Protein AF-A0A7R9R450-F1 (afdb_monomer)

Foldseek 3Di:
DDPFWFDDPPDPVNRVVRRLVSCVVVVPQAQEDEDEPVQPDPVNVVSHDPNYHYHYDDDDDDDDD

pLDDT: mean 88.86, std 8.76, range [59.69, 96.88]

Mean predicted aligned error: 4.93 Å

Radius of gyration: 13.5 Å; Cα contacts (8 Å, |Δi|>4): 60; chains: 1; bounding box: 42×30×28 Å

Solvent-accessible surface area (backbone atoms only — not comparable to full-atom values): 4235 Å² total; per-residue (Å²): 139,81,91,59,70,47,78,54,98,83,37,69,68,56,7,50,52,44,18,55,49,47,32,55,76,73,64,60,83,63,62,64,48,73,34,47,71,92,57,66,41,78,75,52,57,69,77,51,60,94,80,34,46,78,43,77,49,76,87,76,88,78,77,86,131

Structure (mmCIF, N/CA/C/O backbone):
data_AF-A0A7R9R450-F1
#
_entry.id   AF-A0A7R9R450-F1
#
loop_
_atom_site.group_PDB
_atom_site.id
_atom_site.type_symbol
_atom_site.label_atom_id
_atom_site.label_alt_id
_atom_site.label_comp_id
_atom_site.label_asym_id
_atom_site.label_entity_id
_atom_site.label_seq_id
_atom_site.pdbx_PDB_ins_code
_atom_site.Cartn_x
_atom_site.Cartn_y
_atom_site.Cartn_z
_atom_site.occupancy
_atom_site.B_iso_or_equiv
_atom_site.auth_seq_id
_atom_site.auth_comp_id
_atom_site.auth_asym_id
_atom_site.auth_atom_id
_atom_site.pdbx_PDB_model_num
ATOM 1 N N . MET A 1 1 ? -0.767 -17.723 -2.709 1.00 59.69 1 MET A N 1
ATOM 2 C CA . MET A 1 1 ? -1.942 -17.112 -3.370 1.00 59.69 1 MET A CA 1
ATOM 3 C C . MET A 1 1 ? -1.814 -15.603 -3.198 1.00 59.69 1 MET A C 1
ATOM 5 O O . MET A 1 1 ? -1.570 -15.184 -2.075 1.00 59.69 1 MET A O 1
ATOM 9 N N . HIS A 1 2 ? -1.865 -14.811 -4.273 1.00 71.62 2 HIS A N 1
ATOM 10 C CA . HIS A 1 2 ? -1.679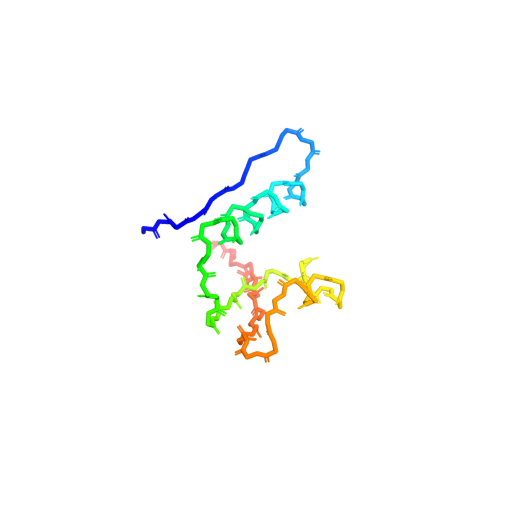 -13.351 -4.214 1.00 71.62 2 HIS A CA 1
ATOM 11 C C . HIS A 1 2 ? -3.015 -12.650 -4.487 1.00 71.62 2 HIS A C 1
ATOM 13 O O . HIS A 1 2 ? -3.714 -13.046 -5.414 1.00 71.62 2 HIS A O 1
ATOM 19 N N . VAL A 1 3 ? -3.361 -11.636 -3.688 1.00 77.62 3 VAL A N 1
ATOM 20 C CA . VAL A 1 3 ? -4.636 -10.886 -3.794 1.00 77.62 3 VAL A CA 1
ATOM 21 C C . VAL A 1 3 ? -4.471 -9.579 -4.589 1.00 77.62 3 VAL A C 1
ATOM 23 O O . VAL A 1 3 ? -5.440 -9.020 -5.084 1.00 77.62 3 VAL A O 1
ATOM 26 N N . GLY A 1 4 ? -3.233 -9.121 -4.782 1.00 85.94 4 GLY A N 1
ATOM 27 C CA . GLY A 1 4 ? -2.901 -7.978 -5.625 1.00 85.94 4 GLY A CA 1
ATOM 28 C C . GLY A 1 4 ? -1.418 -7.977 -5.985 1.00 85.94 4 GLY A C 1
ATOM 29 O O . GLY A 1 4 ? -0.595 -8.536 -5.257 1.00 85.94 4 GLY A O 1
ATOM 30 N N . PHE A 1 5 ? -1.078 -7.368 -7.118 1.00 92.38 5 PHE A N 1
ATOM 31 C CA . PHE A 1 5 ? 0.302 -7.178 -7.556 1.00 92.38 5 PHE A CA 1
ATOM 32 C C . PHE A 1 5 ? 0.443 -5.846 -8.293 1.00 92.38 5 PHE A C 1
ATOM 34 O O . PHE A 1 5 ? -0.533 -5.273 -8.775 1.00 92.38 5 PHE A O 1
ATOM 41 N N . GLY A 1 6 ? 1.670 -5.347 -8.389 1.00 93.62 6 GLY A N 1
ATOM 42 C CA . GLY A 1 6 ? 1.974 -4.134 -9.130 1.00 93.62 6 GLY A CA 1
ATOM 43 C C . GLY A 1 6 ? 3.246 -4.306 -9.937 1.00 93.62 6 GLY A C 1
ATOM 44 O O . GLY A 1 6 ? 4.195 -4.944 -9.492 1.00 93.62 6 GLY A O 1
ATOM 45 N N . TYR A 1 7 ? 3.253 -3.732 -11.136 1.00 95.38 7 TYR A N 1
ATOM 46 C CA . TYR A 1 7 ? 4.389 -3.765 -12.047 1.00 95.38 7 TYR A CA 1
ATOM 47 C C . TYR A 1 7 ? 4.711 -2.360 -12.554 1.00 95.38 7 TYR A C 1
ATOM 49 O O . TYR A 1 7 ? 3.826 -1.527 -12.805 1.00 95.38 7 TYR A O 1
ATOM 57 N N . SER A 1 8 ? 6.003 -2.093 -12.707 1.00 96.88 8 SER A N 1
ATOM 58 C CA . SER A 1 8 ? 6.495 -0.844 -13.260 1.00 96.88 8 SER A CA 1
ATOM 59 C C . SER A 1 8 ? 7.871 -1.019 -13.876 1.00 96.88 8 SER A C 1
ATOM 61 O O . SER A 1 8 ? 8.779 -1.529 -13.231 1.00 96.88 8 SER A O 1
ATOM 63 N N . ASN A 1 9 ? 8.036 -0.478 -15.082 1.00 96.25 9 ASN A N 1
ATOM 64 C CA . ASN A 1 9 ? 9.342 -0.289 -15.715 1.00 96.25 9 ASN A CA 1
ATOM 65 C C . ASN A 1 9 ? 10.054 0.988 -15.257 1.00 96.25 9 ASN A C 1
ATOM 67 O O . ASN A 1 9 ? 11.162 1.267 -15.699 1.00 96.25 9 ASN A O 1
ATOM 71 N N . ARG A 1 10 ? 9.413 1.794 -14.401 1.00 96.69 10 ARG A N 1
ATOM 72 C CA . ARG A 1 10 ? 9.950 3.076 -13.942 1.00 96.69 10 ARG A CA 1
ATOM 73 C C . ARG A 1 10 ? 10.662 2.946 -12.604 1.00 96.69 10 ARG A C 1
ATOM 75 O O . ARG A 1 10 ? 11.769 3.441 -12.448 1.00 96.69 10 ARG A O 1
ATOM 82 N N . SER A 1 11 ? 9.991 2.365 -11.612 1.00 94.75 11 SER A N 1
ATOM 83 C CA . SER A 1 11 ? 10.571 2.156 -10.283 1.00 94.75 11 SER A CA 1
ATOM 84 C C . SER A 1 11 ? 9.759 1.160 -9.469 1.00 94.75 11 SER A C 1
ATOM 86 O O . SER A 1 11 ? 8.540 1.065 -9.619 1.00 94.75 11 SER A O 1
ATOM 88 N N . GLU A 1 12 ? 10.421 0.511 -8.520 1.00 93.75 12 GLU A N 1
ATOM 89 C CA . GLU A 1 12 ? 9.786 -0.362 -7.533 1.00 93.75 12 GLU A CA 1
ATOM 90 C C . GLU A 1 12 ? 8.687 0.363 -6.735 1.00 93.75 12 GLU A C 1
ATOM 92 O O . GLU A 1 12 ? 7.609 -0.175 -6.511 1.00 93.75 12 GLU A O 1
ATOM 97 N N . LYS A 1 13 ? 8.893 1.645 -6.407 1.00 91.94 13 LYS A N 1
ATOM 98 C CA . LYS A 1 13 ? 7.904 2.463 -5.69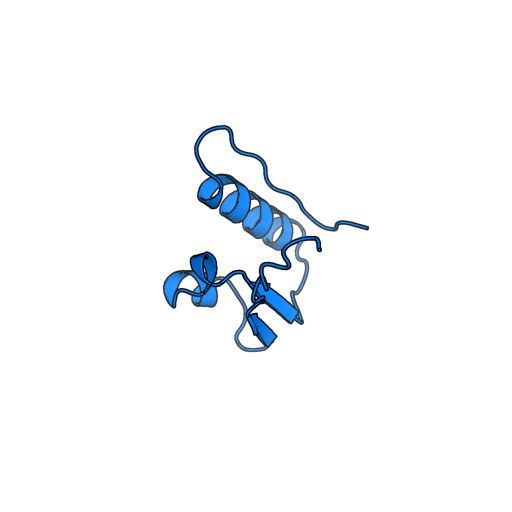1 1.00 91.94 13 LYS A CA 1
ATOM 99 C C . LYS A 1 13 ? 6.610 2.682 -6.479 1.00 91.94 13 LYS A C 1
ATOM 101 O O . LYS A 1 13 ? 5.529 2.740 -5.890 1.00 91.94 13 LYS A O 1
ATOM 106 N N . ASP A 1 14 ? 6.712 2.833 -7.797 1.00 95.44 14 ASP A N 1
ATOM 107 C CA . ASP A 1 14 ? 5.541 2.925 -8.674 1.00 95.44 14 ASP A CA 1
ATOM 108 C C . ASP A 1 14 ? 4.807 1.578 -8.739 1.00 95.44 14 ASP A C 1
ATOM 110 O O . ASP A 1 14 ? 3.582 1.542 -8.632 1.00 95.44 14 ASP A O 1
ATOM 114 N N . ALA A 1 15 ? 5.547 0.465 -8.807 1.00 96.12 15 ALA A N 1
ATOM 115 C CA . ALA A 1 15 ? 4.969 -0.875 -8.714 1.00 96.12 15 ALA A CA 1
ATOM 116 C C . ALA A 1 15 ? 4.235 -1.082 -7.374 1.00 96.12 15 ALA A C 1
ATOM 118 O O . ALA A 1 15 ? 3.065 -1.460 -7.373 1.00 96.12 15 ALA A O 1
ATOM 119 N N . PHE A 1 16 ? 4.862 -0.733 -6.247 1.00 93.81 16 PHE A N 1
ATOM 120 C CA . PHE A 1 16 ? 4.240 -0.753 -4.920 1.00 93.81 16 PHE A CA 1
ATOM 121 C C . PHE A 1 16 ? 2.947 0.072 -4.881 1.00 93.81 16 PHE A C 1
ATOM 123 O O . PHE A 1 16 ? 1.909 -0.414 -4.438 1.00 93.81 16 PHE A O 1
ATO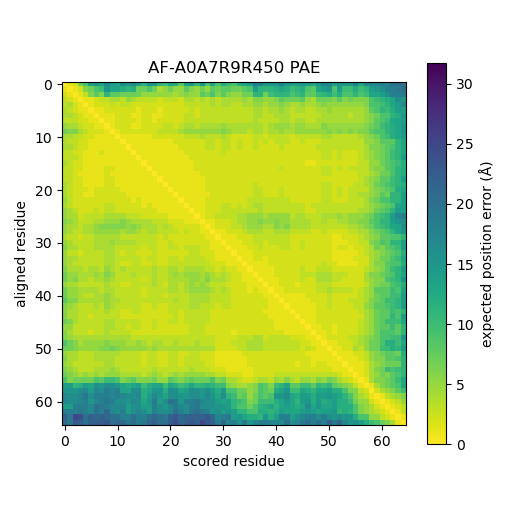M 130 N N . SER A 1 17 ? 2.983 1.303 -5.397 1.00 93.62 17 SER A N 1
ATOM 131 C CA . SER A 1 17 ? 1.817 2.196 -5.379 1.00 93.62 17 SER A CA 1
ATOM 132 C C . SER A 1 17 ? 0.645 1.624 -6.186 1.00 93.62 17 SER A C 1
ATOM 134 O O . SER A 1 17 ? -0.501 1.725 -5.753 1.00 93.62 17 SER A O 1
ATOM 136 N N . LYS A 1 18 ? 0.919 0.966 -7.322 1.00 95.88 18 LYS A N 1
ATOM 137 C CA . LYS A 1 18 ? -0.104 0.269 -8.118 1.00 95.88 18 LYS A CA 1
ATOM 138 C C . LYS A 1 18 ? -0.679 -0.947 -7.395 1.00 95.88 18 LYS A C 1
ATOM 140 O O . LYS A 1 18 ? -1.887 -1.149 -7.454 1.00 95.88 18 LYS A O 1
ATOM 145 N N . ALA A 1 19 ? 0.154 -1.716 -6.692 1.00 94.44 19 ALA A N 1
ATOM 146 C CA . ALA A 1 19 ? -0.306 -2.857 -5.903 1.00 94.44 19 ALA A CA 1
ATOM 147 C C . ALA A 1 19 ? -1.250 -2.417 -4.771 1.00 94.44 19 ALA A C 1
ATOM 149 O O . ALA A 1 19 ? -2.326 -2.986 -4.613 1.00 94.44 19 ALA A O 1
ATOM 150 N N . ILE A 1 20 ? -0.886 -1.368 -4.022 1.00 92.88 20 ILE A N 1
ATOM 151 C CA . ILE A 1 20 ? -1.741 -0.812 -2.960 1.00 92.88 20 ILE A CA 1
ATOM 152 C C . ILE A 1 20 ? -3.053 -0.279 -3.534 1.00 92.88 20 ILE A C 1
ATOM 154 O O . ILE A 1 20 ? -4.114 -0.574 -2.990 1.00 92.88 20 ILE A O 1
ATOM 158 N N . LYS A 1 21 ? -2.994 0.451 -4.655 1.00 93.94 21 LYS A N 1
ATOM 159 C CA . LYS A 1 21 ? -4.198 0.949 -5.323 1.00 93.94 21 LYS A CA 1
ATOM 160 C C . LYS A 1 21 ? -5.127 -0.195 -5.742 1.00 93.94 21 LYS A C 1
ATOM 162 O O . LYS A 1 21 ? -6.318 -0.123 -5.481 1.00 93.94 21 LYS A O 1
ATOM 167 N N . MET A 1 22 ? -4.584 -1.271 -6.312 1.00 94.56 22 MET A N 1
ATOM 168 C CA . MET A 1 22 ? -5.371 -2.451 -6.683 1.00 94.56 22 MET A CA 1
ATOM 169 C C . MET A 1 22 ? -6.101 -3.055 -5.474 1.00 94.56 22 MET A C 1
ATOM 171 O O . MET A 1 22 ? -7.280 -3.373 -5.574 1.00 94.56 22 MET A O 1
ATOM 175 N N . LEU A 1 23 ? -5.432 -3.180 -4.323 1.00 92.44 23 LEU A N 1
ATOM 176 C CA . LEU A 1 23 ? -6.065 -3.693 -3.101 1.00 92.44 23 LEU A CA 1
ATOM 177 C C . LEU A 1 23 ? -7.201 -2.783 -2.606 1.00 92.44 23 LEU A C 1
ATOM 179 O O . LEU A 1 23 ? -8.240 -3.288 -2.179 1.00 92.44 23 LEU A O 1
ATOM 183 N N . GLN A 1 24 ? -7.015 -1.462 -2.692 1.00 89.88 24 GLN A N 1
ATOM 184 C CA . GLN A 1 24 ? -8.034 -0.470 -2.332 1.00 89.88 24 GLN A CA 1
ATOM 185 C C . GLN A 1 24 ? -9.238 -0.519 -3.279 1.00 89.88 24 GLN A C 1
ATOM 187 O O . GLN A 1 24 ? -10.372 -0.545 -2.809 1.00 89.88 24 GLN A O 1
ATOM 192 N N . ASP A 1 25 ? -8.998 -0.599 -4.590 1.00 93.19 25 ASP A N 1
ATOM 193 C CA . ASP A 1 25 ? -10.046 -0.640 -5.617 1.00 93.19 25 ASP A CA 1
ATOM 194 C C . ASP A 1 25 ? -10.906 -1.917 -5.506 1.00 93.19 25 ASP A C 1
ATOM 196 O O . ASP A 1 25 ? -12.108 -1.880 -5.758 1.00 93.19 25 ASP A O 1
ATOM 200 N N . ILE A 1 26 ? -10.313 -3.042 -5.085 1.00 92.06 26 ILE A N 1
ATOM 201 C CA . ILE A 1 26 ? -11.031 -4.308 -4.832 1.00 92.06 26 ILE A CA 1
ATOM 202 C C . ILE A 1 26 ? -11.782 -4.275 -3.482 1.00 92.06 26 ILE A C 1
ATOM 204 O O . ILE A 1 26 ? -12.657 -5.104 -3.236 1.00 92.06 26 ILE A O 1
ATOM 208 N N . GLY A 1 27 ? -11.477 -3.317 -2.600 1.00 90.62 27 GLY A N 1
ATOM 209 C CA . GLY A 1 27 ? -12.107 -3.198 -1.283 1.00 90.62 27 GLY A CA 1
ATOM 210 C C . GLY A 1 27 ? -11.587 -4.209 -0.258 1.00 90.62 27 GLY A C 1
ATOM 211 O O . GLY A 1 27 ? -12.297 -4.572 0.680 1.00 90.62 27 GLY A O 1
ATOM 212 N N . VAL A 1 28 ? -10.351 -4.690 -0.421 1.00 88.94 28 VAL A N 1
ATOM 213 C CA . VAL A 1 28 ? -9.741 -5.628 0.529 1.00 88.94 28 VAL A CA 1
ATOM 214 C C . VAL A 1 28 ? -9.307 -4.873 1.784 1.00 88.94 28 VAL A C 1
ATOM 216 O O . VAL A 1 28 ? -8.402 -4.040 1.734 1.00 88.94 28 VAL A O 1
ATOM 219 N N . LYS A 1 29 ? -9.901 -5.208 2.936 1.00 90.44 29 LYS A N 1
ATOM 220 C CA . LYS A 1 29 ? -9.433 -4.705 4.235 1.00 90.44 29 LYS A CA 1
ATOM 221 C C . LYS A 1 29 ? -8.103 -5.369 4.607 1.00 90.44 29 LYS A C 1
ATOM 223 O O . LYS A 1 29 ? -8.011 -6.594 4.691 1.00 90.44 29 LYS A O 1
ATOM 228 N N . ILE A 1 30 ? -7.073 -4.559 4.853 1.00 91.75 30 ILE A N 1
ATOM 229 C CA . ILE A 1 30 ? -5.737 -5.037 5.230 1.00 91.75 30 ILE A CA 1
ATOM 230 C C . ILE A 1 30 ? -5.651 -5.112 6.758 1.00 91.75 30 ILE A C 1
ATOM 232 O O . ILE A 1 30 ? -5.508 -4.093 7.431 1.00 91.75 30 ILE A O 1
ATOM 236 N N . ASN A 1 31 ? -5.708 -6.323 7.313 1.00 92.94 31 ASN A N 1
ATOM 237 C CA . ASN A 1 31 ? -5.581 -6.529 8.763 1.00 92.94 31 ASN A CA 1
ATOM 238 C C . ASN A 1 31 ? -4.125 -6.412 9.235 1.00 92.94 31 ASN A C 1
ATOM 240 O O . ASN A 1 31 ? -3.850 -5.808 10.268 1.00 92.94 31 ASN A O 1
ATOM 244 N N . PHE A 1 32 ? -3.188 -6.974 8.468 1.00 92.38 32 PHE A N 1
ATOM 245 C CA . PHE A 1 32 ? -1.759 -6.877 8.737 1.00 92.38 32 PHE A CA 1
ATOM 246 C C . PHE A 1 32 ? -0.962 -6.736 7.442 1.00 92.38 32 PHE A C 1
ATOM 248 O O . PHE A 1 32 ? -1.344 -7.272 6.401 1.00 92.38 32 PHE A O 1
ATOM 255 N N . ILE A 1 33 ? 0.171 -6.042 7.515 1.00 91.94 33 ILE A N 1
ATOM 256 C CA . ILE A 1 33 ? 1.128 -5.931 6.415 1.00 91.94 33 ILE A CA 1
ATOM 257 C C . ILE A 1 33 ? 2.555 -5.944 6.953 1.00 91.94 33 ILE A C 1
ATOM 259 O O . ILE A 1 33 ? 2.845 -5.335 7.979 1.00 91.94 33 ILE A O 1
ATOM 263 N N . SER A 1 34 ? 3.454 -6.623 6.244 1.00 92.69 34 SER A N 1
ATOM 264 C CA . SER A 1 34 ? 4.889 -6.516 6.492 1.00 92.69 34 SER A CA 1
ATOM 265 C C . SER A 1 34 ? 5.527 -5.664 5.405 1.00 92.69 34 SER A C 1
ATOM 267 O O . SER A 1 34 ? 5.359 -5.943 4.217 1.00 92.69 34 SER A O 1
ATOM 269 N N . LEU A 1 35 ? 6.234 -4.613 5.805 1.00 92.25 35 LEU A N 1
ATOM 270 C CA . LEU A 1 35 ? 6.912 -3.687 4.908 1.00 92.25 35 LEU A CA 1
ATOM 271 C C . LEU A 1 35 ? 8.418 -3.857 5.024 1.00 92.25 35 LEU A C 1
ATOM 273 O O . LEU A 1 35 ? 8.963 -4.010 6.116 1.00 92.25 35 LEU A O 1
ATOM 277 N N . ASP A 1 36 ? 9.108 -3.756 3.895 1.00 90.31 36 ASP A N 1
ATOM 278 C CA . ASP A 1 36 ? 10.543 -3.514 3.932 1.00 90.31 36 ASP A CA 1
ATOM 279 C C . ASP A 1 36 ? 10.830 -2.122 4.541 1.00 90.31 36 ASP A C 1
ATOM 281 O O . ASP A 1 36 ? 10.021 -1.184 4.442 1.00 90.31 36 ASP A O 1
ATOM 285 N N . LYS A 1 37 ? 12.001 -1.970 5.169 1.00 87.19 37 LYS A N 1
ATOM 286 C CA . LYS A 1 37 ? 12.472 -0.711 5.764 1.00 87.19 37 LYS A CA 1
ATOM 287 C C . LYS A 1 37 ? 12.319 0.480 4.811 1.00 87.19 37 LYS A C 1
ATOM 289 O O . LYS A 1 37 ? 11.923 1.556 5.264 1.00 87.19 37 LYS A O 1
ATOM 294 N N . TYR A 1 38 ? 12.568 0.308 3.511 1.00 88.00 38 TYR A N 1
ATOM 295 C CA . TYR A 1 38 ? 12.448 1.391 2.524 1.00 88.00 38 TYR A CA 1
ATOM 296 C C . TYR A 1 38 ? 11.012 1.915 2.358 1.00 88.00 38 TYR A C 1
ATOM 298 O O . TYR A 1 38 ? 10.816 3.092 2.042 1.00 88.00 38 TYR A O 1
ATOM 306 N N . TYR A 1 39 ? 10.001 1.091 2.642 1.00 91.00 39 TYR A N 1
ATOM 307 C CA . TYR A 1 39 ? 8.588 1.474 2.578 1.00 91.00 39 TYR A CA 1
ATOM 308 C C . TYR A 1 39 ? 8.022 1.933 3.916 1.00 91.00 39 TYR A C 1
ATOM 310 O O . TYR A 1 39 ? 6.884 2.379 3.974 1.00 91.00 39 TYR A O 1
ATOM 318 N N . SER A 1 40 ? 8.810 1.931 4.984 1.00 89.38 40 SER A N 1
ATOM 319 C CA . SER A 1 40 ? 8.322 2.145 6.351 1.00 89.38 40 SER A CA 1
ATOM 320 C C . SER A 1 40 ? 8.281 3.620 6.767 1.00 89.38 40 SER A C 1
ATOM 322 O O . SER A 1 40 ? 8.451 3.981 7.931 1.00 89.38 40 SER A O 1
ATOM 324 N N . THR A 1 41 ? 8.079 4.512 5.796 1.00 92.31 41 THR A N 1
ATOM 325 C CA . THR A 1 41 ? 8.020 5.956 6.042 1.00 92.31 41 THR A CA 1
ATOM 326 C C . THR A 1 41 ? 6.665 6.366 6.610 1.00 92.31 41 THR A C 1
ATOM 328 O O . THR A 1 41 ? 5.635 5.797 6.251 1.00 92.31 41 THR A O 1
ATOM 331 N N . LYS A 1 42 ? 6.627 7.455 7.392 1.00 91.88 42 LYS A N 1
ATOM 332 C CA . LYS A 1 42 ? 5.364 8.048 7.875 1.00 91.88 42 LYS A CA 1
ATOM 333 C C . LYS A 1 42 ? 4.359 8.326 6.748 1.00 91.88 42 LYS A C 1
ATOM 335 O O . LYS A 1 42 ? 3.160 8.274 6.985 1.00 91.88 42 LYS A O 1
ATOM 340 N N . LYS A 1 43 ? 4.829 8.635 5.531 1.00 93.06 43 LYS A N 1
ATOM 341 C CA . LYS A 1 43 ? 3.960 8.869 4.367 1.00 93.06 43 LYS A CA 1
ATOM 342 C C . LYS A 1 43 ? 3.301 7.576 3.886 1.00 93.06 43 LYS A C 1
ATOM 344 O O . LYS A 1 43 ? 2.117 7.602 3.584 1.00 93.06 43 LYS A O 1
ATOM 349 N N . THR A 1 44 ? 4.045 6.474 3.838 1.00 92.69 44 THR A N 1
ATOM 350 C CA . THR A 1 44 ? 3.507 5.163 3.451 1.00 92.69 44 THR A CA 1
ATOM 351 C C . THR A 1 44 ? 2.546 4.620 4.501 1.00 92.69 44 THR A C 1
ATOM 353 O O . THR A 1 44 ? 1.504 4.093 4.146 1.00 92.69 44 THR A O 1
ATOM 356 N N . LEU A 1 45 ? 2.850 4.797 5.791 1.00 92.62 45 LEU A N 1
ATOM 357 C CA . LEU A 1 45 ? 1.986 4.317 6.876 1.00 92.62 45 LEU A CA 1
ATOM 358 C C . LEU A 1 45 ? 0.581 4.940 6.839 1.00 92.62 45 LEU A C 1
ATOM 360 O O . LEU A 1 45 ? -0.381 4.293 7.226 1.00 92.62 45 LEU A O 1
ATOM 364 N N . LYS A 1 46 ? 0.447 6.165 6.314 1.00 93.44 46 LYS A N 1
ATOM 365 C CA 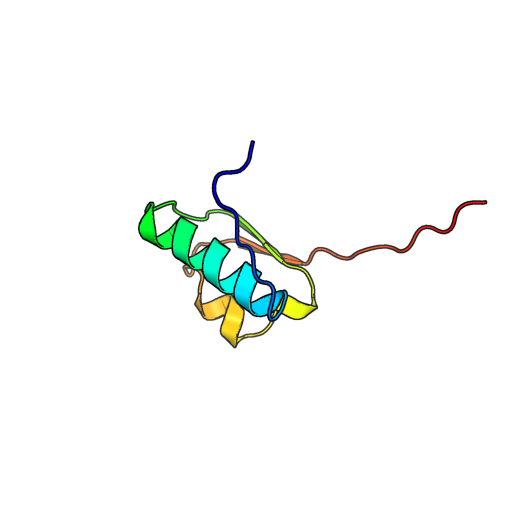. LYS A 1 46 ? -0.850 6.835 6.117 1.00 93.44 46 LYS A CA 1
ATOM 366 C C . LYS A 1 46 ? -1.730 6.205 5.031 1.00 93.44 46 LYS A C 1
ATOM 368 O O . LYS A 1 46 ? -2.864 6.639 4.877 1.00 93.44 46 LYS A O 1
ATOM 373 N N . LEU A 1 47 ? -1.211 5.255 4.252 1.00 92.00 47 LEU A N 1
ATOM 374 C CA . LEU A 1 47 ? -1.990 4.527 3.246 1.00 92.00 47 LEU A CA 1
ATOM 375 C C . LEU A 1 47 ? -2.855 3.420 3.860 1.00 92.00 47 LEU A C 1
ATOM 377 O O . LEU A 1 47 ? -3.713 2.884 3.164 1.00 92.00 47 LEU A O 1
ATOM 381 N N . PHE A 1 48 ? -2.606 3.068 5.123 1.00 92.25 48 PHE A N 1
ATOM 382 C CA . PHE A 1 48 ? -3.293 1.994 5.829 1.00 92.25 48 PHE A CA 1
ATOM 383 C C . PHE A 1 48 ? -4.230 2.551 6.900 1.00 92.25 48 PHE A C 1
ATOM 385 O O . PHE A 1 48 ? -4.027 3.657 7.414 1.00 92.25 48 PHE A O 1
ATOM 392 N N . ASP A 1 49 ? -5.241 1.759 7.247 1.00 91.50 49 ASP A N 1
ATOM 393 C CA . ASP A 1 49 ? -6.173 2.093 8.315 1.00 91.50 49 ASP A CA 1
ATOM 394 C C . ASP A 1 49 ? -5.471 2.070 9.676 1.00 91.50 49 ASP A C 1
ATOM 396 O O . ASP A 1 49 ? -4.470 1.382 9.882 1.00 91.50 49 ASP A O 1
ATOM 400 N N . LYS A 1 50 ?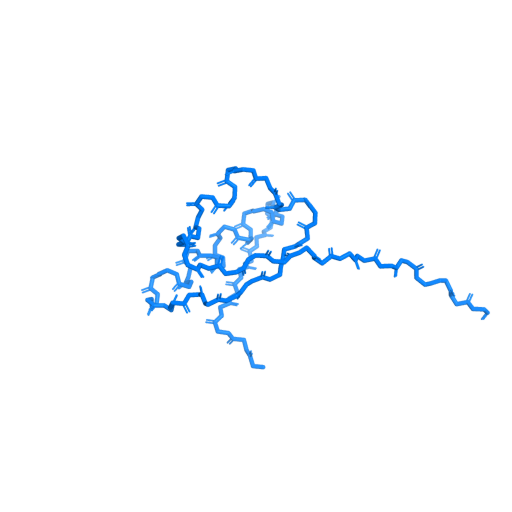 -6.028 2.791 10.656 1.00 92.50 50 LYS A N 1
ATOM 401 C CA . LYS A 1 50 ? -5.481 2.828 12.026 1.00 92.50 50 LYS A CA 1
ATOM 402 C C . LYS A 1 50 ? -5.447 1.454 12.705 1.00 92.50 50 LYS A C 1
ATOM 404 O O . LYS A 1 50 ? -4.668 1.261 13.630 1.00 92.50 50 LYS A O 1
ATOM 409 N N . GLU A 1 51 ? -6.311 0.543 12.270 1.00 94.00 51 GLU A N 1
ATOM 410 C CA . GLU A 1 51 ? -6.419 -0.824 12.787 1.00 94.00 51 GLU A CA 1
ATOM 411 C C . GLU A 1 51 ? -5.440 -1.792 12.107 1.00 94.00 51 GLU A C 1
ATOM 413 O O . GLU A 1 51 ? -5.252 -2.906 12.591 1.00 94.00 51 GLU A O 1
ATOM 418 N N . THR A 1 52 ? -4.815 -1.394 10.991 1.00 95.00 52 THR A N 1
ATOM 419 C CA . THR A 1 52 ? -3.868 -2.247 10.273 1.00 95.00 52 THR A CA 1
ATOM 420 C C . THR A 1 52 ? -2.583 -2.404 11.084 1.00 95.00 52 THR A C 1
ATOM 422 O O . THR A 1 52 ? -1.861 -1.437 11.336 1.00 95.00 52 THR A O 1
ATOM 425 N N . ALA A 1 53 ? -2.245 -3.642 11.441 1.00 95.25 53 ALA A N 1
ATOM 426 C CA . ALA A 1 53 ? -0.966 -3.957 12.063 1.00 95.25 53 ALA A CA 1
ATOM 427 C C . ALA A 1 53 ? 0.165 -3.892 11.023 1.00 95.25 53 ALA A C 1
ATOM 429 O O . ALA A 1 53 ? 0.137 -4.602 10.016 1.00 95.25 53 ALA A O 1
ATOM 430 N N . VAL A 1 54 ? 1.178 -3.055 11.262 1.00 93.94 54 VAL A N 1
ATOM 431 C CA . VAL A 1 54 ? 2.333 -2.915 10.361 1.00 93.94 54 VAL A CA 1
ATOM 432 C C . VAL A 1 54 ? 3.579 -3.508 11.006 1.00 93.94 54 VAL A C 1
ATOM 434 O O . VAL A 1 54 ? 4.001 -3.078 12.078 1.00 93.94 54 VAL A O 1
ATOM 437 N N . TYR A 1 55 ? 4.194 -4.462 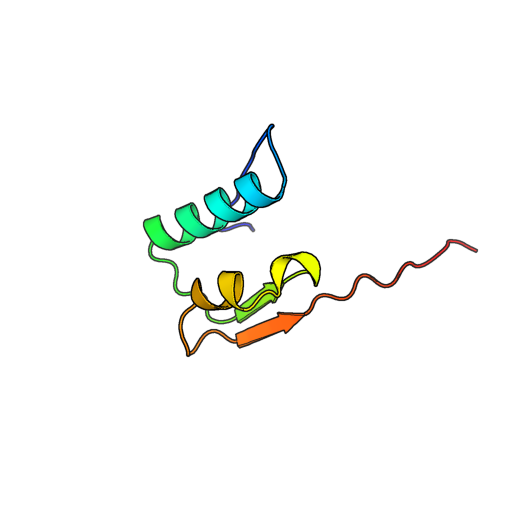10.314 1.00 93.25 55 TYR A N 1
ATOM 438 C CA . TYR A 1 55 ? 5.442 -5.109 10.700 1.00 93.25 55 TYR A CA 1
ATOM 439 C C . TYR A 1 55 ? 6.585 -4.673 9.786 1.00 93.25 55 TYR A C 1
ATOM 441 O O . TYR A 1 55 ? 6.377 -4.318 8.626 1.00 93.25 55 TYR A O 1
ATOM 449 N N . LEU A 1 56 ? 7.807 -4.712 10.315 1.00 91.25 56 LEU A N 1
ATOM 450 C CA . LEU A 1 56 ? 9.020 -4.498 9.537 1.00 91.25 56 LEU A CA 1
ATOM 451 C C . LEU A 1 56 ? 9.625 -5.847 9.160 1.00 91.25 56 LEU A C 1
ATOM 453 O O . LEU A 1 56 ? 10.031 -6.616 10.031 1.00 91.25 56 LEU A O 1
ATOM 457 N N . SER A 1 57 ? 9.730 -6.106 7.861 1.00 84.12 57 SER A N 1
ATOM 458 C CA . SER A 1 57 ? 10.540 -7.200 7.340 1.00 84.12 57 SER A CA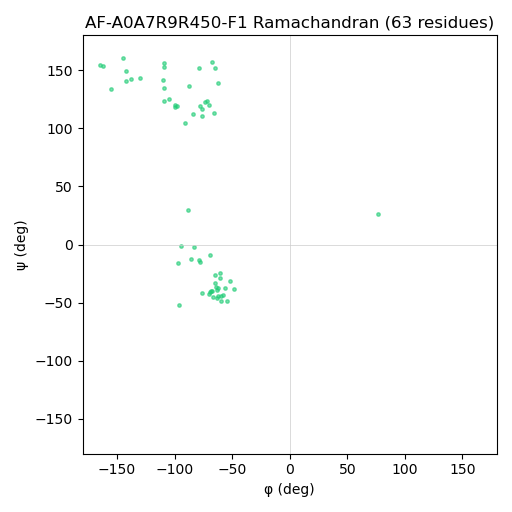 1
ATOM 459 C C . SER A 1 57 ? 12.004 -6.776 7.366 1.00 84.12 57 SER A C 1
ATOM 461 O O . SER A 1 57 ? 12.398 -5.824 6.691 1.00 84.12 57 SER A O 1
ATOM 463 N N . PHE A 1 58 ? 12.829 -7.501 8.115 1.00 75.75 58 PHE A N 1
ATOM 464 C CA . PHE A 1 58 ? 14.279 -7.351 8.056 1.00 75.75 58 PHE A CA 1
ATOM 465 C C . PHE A 1 58 ? 14.853 -8.463 7.187 1.00 75.75 58 PHE A C 1
ATOM 467 O O . PHE A 1 58 ? 14.735 -9.642 7.520 1.00 75.75 58 PHE A O 1
ATOM 474 N N . GLN A 1 59 ? 15.499 -8.101 6.080 1.00 67.12 59 GLN A N 1
ATOM 475 C CA . GLN A 1 59 ? 16.291 -9.068 5.330 1.00 67.12 59 GLN A CA 1
ATOM 476 C C . GLN A 1 59 ? 17.608 -9.311 6.071 1.00 67.12 59 GLN A C 1
ATOM 478 O O . GLN A 1 59 ? 18.470 -8.433 6.145 1.00 67.12 59 GLN A O 1
ATOM 483 N N . ARG A 1 60 ? 17.771 -10.512 6.630 1.00 66.12 60 ARG A N 1
ATOM 484 C CA . ARG A 1 60 ? 19.061 -10.979 7.141 1.00 66.12 60 ARG A CA 1
ATOM 485 C C . ARG A 1 60 ? 19.836 -11.552 5.957 1.00 66.12 60 ARG A C 1
ATOM 487 O O . ARG A 1 60 ? 19.423 -12.559 5.393 1.00 66.12 60 ARG A O 1
ATOM 494 N N . LYS A 1 61 ? 20.934 -10.903 5.554 1.00 69.06 61 LYS A N 1
ATOM 495 C CA . LYS A 1 61 ? 21.850 -11.479 4.559 1.00 69.06 61 LYS A CA 1
ATOM 496 C C . LYS A 1 61 ? 22.499 -12.716 5.176 1.00 69.06 61 LYS A C 1
ATOM 498 O O . LYS A 1 61 ? 23.232 -12.592 6.154 1.00 69.06 61 LYS A O 1
ATOM 503 N N . ILE A 1 62 ? 22.184 -13.884 4.632 1.00 73.81 62 ILE A N 1
ATOM 504 C CA . ILE A 1 62 ? 22.852 -15.144 4.951 1.00 73.81 62 ILE A CA 1
ATOM 505 C C . ILE A 1 62 ? 23.849 -15.370 3.819 1.00 73.81 62 ILE A C 1
ATOM 507 O O . ILE A 1 62 ? 23.452 -15.393 2.654 1.00 73.81 62 ILE A O 1
ATOM 511 N N . TYR A 1 63 ? 25.132 -15.453 4.153 1.00 80.50 63 TYR A N 1
ATOM 512 C CA . TYR A 1 63 ? 26.154 -15.858 3.196 1.00 80.50 63 TYR A CA 1
ATOM 513 C C . TYR A 1 63 ? 26.245 -17.387 3.225 1.00 80.50 63 TYR A C 1
ATOM 515 O O . TYR A 1 63 ? 26.178 -17.947 4.321 1.00 80.50 63 TYR A O 1
ATOM 523 N N . PRO A 1 64 ? 2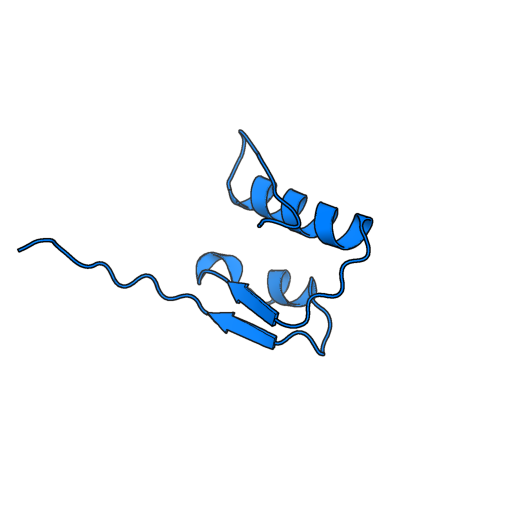6.330 -18.060 2.065 1.00 68.50 64 PRO A N 1
ATOM 524 C CA . PRO A 1 64 ? 26.610 -19.489 2.040 1.00 68.50 64 PRO A CA 1
ATOM 525 C C . PRO A 1 64 ? 28.000 -19.744 2.643 1.00 68.50 64 PRO A C 1
ATOM 527 O O . PRO A 1 64 ? 28.917 -18.957 2.396 1.00 68.50 64 PRO A O 1
ATOM 530 N N . GLU A 1 65 ? 28.118 -20.801 3.450 1.00 69.38 65 GLU A N 1
ATOM 531 C CA . GLU A 1 65 ? 29.415 -21.391 3.818 1.00 69.38 65 GLU A CA 1
ATOM 532 C C . GLU A 1 65 ? 30.028 -22.129 2.623 1.00 69.38 65 GLU A C 1
ATOM 534 O O . GLU A 1 65 ? 2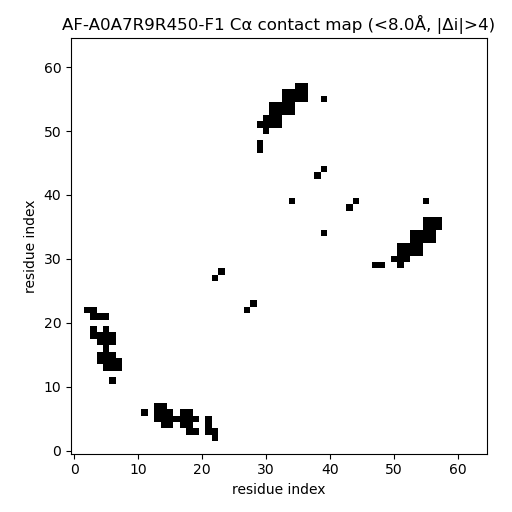9.255 -22.762 1.862 1.00 69.38 65 GLU A O 1
#

Nearest PDB structures (foldseek):
  4lzb-assembly5_J  TM=5.096E-01  e=6.565E+00  Orthopoxvirus vaccinia
  8bat-assembly1_A  TM=4.900E-01  e=4.353E+00  Trichlorobacter lovleyi
  3ab4-assembly4_M  TM=4.207E-01  e=4.661E+00  Corynebacterium glutamicum

Secondary structure (DSSP, 8-state):
--S-----SS-HHHHHHHHHHHHHHHT---SEEEEEGGG-SHHHHTTS-TT-EEEEEP---PPP-

Sequence (65 aa):
MHVGFGYSNRSEKDAFSKAIKMLQDIGVKINFISLDKYYSTKKTLKLFDKETAVYLSFQRKIYPE